Protein AF-S4PJ00-F1 (afdb_monomer)

Organism: NCBI:txid116150

Foldseek 3Di:
DVVCVVVDDDDDDDVVVVVPDDPPDPVVVVVVVVVVVCVVVVVDDDWDDDDDDPVCVVVVVVCVVVVVDGD

Nearest PDB structures (foldseek):
  7k51-assembly1_h  TM=2.961E-01  e=7.754E+00  Escherichia coli K-12

Sequence (71 aa):
MAVFLKNTTFHGILLDALFDAADDCEEKAAVVRCVSDGIASGAVRPLPATVFAERQLEQAFRFMAAGKHIG

Mean predicted aligned error: 3.95 Å

Solvent-accessible surface area (backbone atoms only — not comparable to full-atom values): 4687 Å² total; per-residue (Å²): 119,75,67,50,79,72,78,55,86,86,80,90,85,6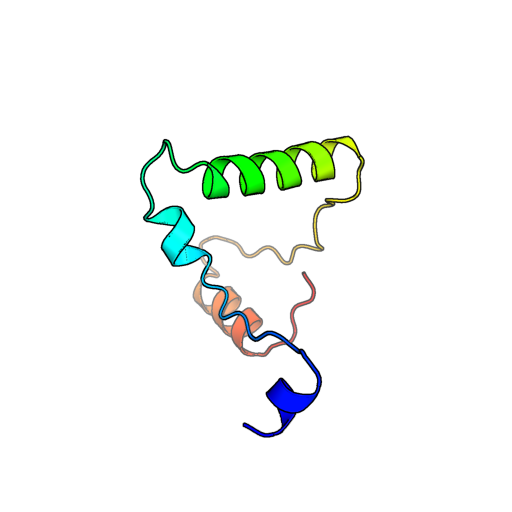4,69,65,65,50,69,75,43,63,93,83,37,64,69,50,54,49,54,54,49,54,51,54,52,25,45,76,71,59,76,47,71,87,65,58,82,86,86,69,59,86,93,35,53,72,58,50,53,53,47,55,74,68,66,75,71,68,98

Structure (mmCIF, N/CA/C/O backbone):
data_AF-S4PJ00-F1
#
_entry.id   AF-S4PJ00-F1
#
loop_
_atom_site.group_PDB
_atom_site.id
_atom_site.type_symbol
_atom_site.label_atom_id
_atom_site.label_alt_id
_atom_site.label_comp_id
_atom_site.label_asym_id
_atom_site.label_entity_id
_atom_site.label_seq_id
_atom_site.pdbx_PDB_ins_code
_atom_site.Cartn_x
_atom_site.Cartn_y
_atom_site.Cartn_z
_atom_site.occupancy
_atom_site.B_iso_or_equiv
_atom_site.auth_seq_id
_atom_site.auth_comp_id
_atom_site.auth_asym_id
_atom_site.auth_atom_id
_atom_site.pdbx_PDB_model_num
ATOM 1 N N . MET A 1 1 ? 0.478 -22.613 -18.377 1.00 70.88 1 MET A N 1
ATOM 2 C CA . MET A 1 1 ? 1.276 -21.742 -19.276 1.00 70.88 1 MET A CA 1
ATOM 3 C C . MET A 1 1 ? 0.550 -21.315 -20.557 1.00 70.88 1 MET A C 1
ATOM 5 O O . MET A 1 1 ? 0.991 -20.351 -21.162 1.00 70.88 1 MET A O 1
ATOM 9 N N . ALA A 1 2 ? -0.582 -21.924 -20.951 1.00 93.88 2 ALA A N 1
ATOM 10 C CA . ALA A 1 2 ? -1.323 -21.522 -22.160 1.00 93.88 2 ALA A CA 1
ATOM 11 C C . ALA A 1 2 ? -1.833 -20.062 -22.158 1.00 93.88 2 ALA A C 1
ATOM 13 O O . ALA A 1 2 ? -2.101 -19.510 -23.218 1.00 93.88 2 ALA A O 1
ATOM 14 N N . VAL A 1 3 ? -1.939 -19.419 -20.987 1.00 93.56 3 VAL A N 1
ATOM 15 C CA . VAL A 1 3 ? -2.344 -18.008 -20.867 1.00 93.56 3 VAL A CA 1
ATOM 16 C C . VAL A 1 3 ? -1.412 -17.063 -21.638 1.00 93.56 3 VAL A C 1
ATOM 18 O O . VAL A 1 3 ? -1.898 -16.163 -22.312 1.00 93.56 3 VAL A O 1
ATOM 21 N N . PHE A 1 4 ? -0.104 -17.342 -21.660 1.00 96.44 4 PHE A N 1
ATOM 22 C CA . PHE A 1 4 ? 0.897 -16.512 -22.339 1.00 96.44 4 PHE A CA 1
ATOM 23 C C . PHE A 1 4 ? 0.779 -16.536 -23.870 1.00 96.44 4 PHE A C 1
ATOM 25 O O . PHE A 1 4 ? 1.245 -15.614 -24.531 1.00 96.44 4 PHE A O 1
ATOM 32 N N . LEU A 1 5 ? 0.079 -17.525 -24.443 1.00 96.56 5 LEU A N 1
ATOM 33 C CA . LEU A 1 5 ? -0.217 -17.564 -25.882 1.00 96.56 5 LEU A CA 1
ATOM 34 C C . LEU A 1 5 ? -1.151 -16.426 -26.318 1.00 96.56 5 LEU A C 1
ATOM 36 O O . LEU A 1 5 ? -1.237 -16.117 -27.500 1.00 96.56 5 LEU A O 1
ATOM 40 N N . LYS A 1 6 ? -1.834 -15.786 -25.363 1.00 96.69 6 LYS A N 1
ATOM 41 C CA . LYS A 1 6 ? -2.673 -14.606 -25.595 1.00 96.69 6 LYS A CA 1
ATOM 42 C C . LYS A 1 6 ? -1.881 -13.294 -25.553 1.00 96.69 6 LYS A C 1
ATOM 44 O O . LYS A 1 6 ? -2.494 -12.239 -25.433 1.00 96.69 6 LYS A O 1
ATOM 49 N N . ASN A 1 7 ? -0.546 -13.351 -25.611 1.00 95.69 7 ASN A N 1
ATOM 50 C CA . ASN A 1 7 ? 0.336 -12.189 -25.478 1.00 95.69 7 ASN A CA 1
ATOM 51 C C . ASN A 1 7 ? 0.120 -11.417 -24.157 1.00 95.69 7 ASN A C 1
ATOM 53 O O . ASN A 1 7 ? 0.151 -10.190 -24.118 1.00 95.69 7 ASN A O 1
ATOM 57 N N . THR A 1 8 ? -0.155 -12.143 -23.070 1.00 97.25 8 THR A N 1
ATOM 58 C CA . THR A 1 8 ? -0.287 -11.573 -21.720 1.00 97.25 8 THR A CA 1
ATOM 59 C C . THR A 1 8 ? 1.049 -11.600 -20.992 1.00 97.25 8 THR A C 1
ATOM 61 O O . THR A 1 8 ? 1.846 -12.504 -21.224 1.00 97.25 8 THR A O 1
ATOM 64 N N . THR A 1 9 ? 1.256 -10.703 -20.033 1.00 96.94 9 THR A N 1
ATOM 65 C CA . THR A 1 9 ? 2.396 -10.738 -19.105 1.00 96.94 9 THR A CA 1
ATOM 66 C C . THR A 1 9 ? 1.939 -11.108 -17.693 1.00 96.94 9 THR A C 1
ATOM 68 O O . THR A 1 9 ? 0.765 -10.973 -17.347 1.00 96.94 9 THR A O 1
ATOM 71 N N . PHE A 1 10 ? 2.861 -11.615 -16.873 1.00 97.00 10 PHE A N 1
ATOM 72 C CA . PHE A 1 10 ? 2.631 -11.878 -15.452 1.00 97.00 10 PHE A CA 1
ATOM 73 C C . PHE A 1 10 ? 3.687 -11.131 -14.643 1.00 97.00 10 PHE A C 1
ATOM 75 O O . PHE A 1 10 ? 4.877 -11.271 -14.919 1.00 97.00 10 PHE A O 1
ATOM 82 N N . HIS A 1 11 ? 3.251 -10.355 -13.654 1.00 96.31 11 HIS A N 1
ATOM 83 C CA . HIS A 1 11 ? 4.125 -9.535 -12.823 1.00 96.31 11 HIS A CA 1
ATOM 84 C C . HIS A 1 11 ? 3.923 -9.910 -11.355 1.00 96.31 11 HIS A C 1
ATOM 86 O O . HIS A 1 11 ? 2.841 -9.712 -10.806 1.00 96.31 11 HIS A O 1
ATOM 92 N N . GLY A 1 12 ? 4.961 -10.461 -10.725 1.00 96.25 12 GLY A N 1
ATOM 93 C CA . GLY A 1 12 ? 5.027 -10.546 -9.268 1.00 96.25 12 GLY A CA 1
ATOM 94 C C . GLY A 1 12 ? 5.433 -9.184 -8.716 1.00 96.25 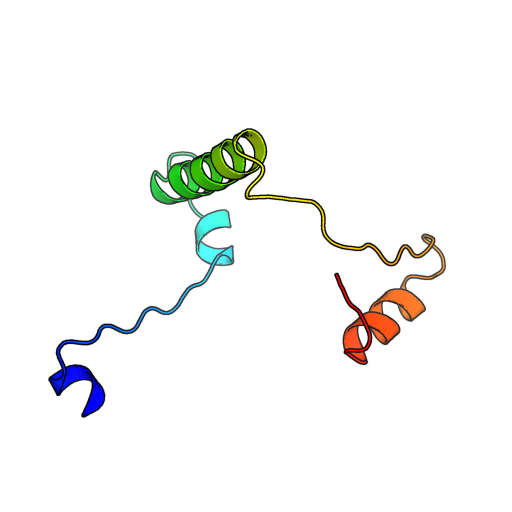12 GLY A C 1
ATOM 95 O O . GLY A 1 12 ? 6.457 -8.650 -9.135 1.00 96.25 12 GLY A O 1
ATOM 96 N N . ILE A 1 13 ? 4.625 -8.611 -7.825 1.00 95.62 13 ILE A N 1
ATOM 97 C CA . ILE A 1 13 ? 4.861 -7.279 -7.258 1.00 95.62 13 ILE A CA 1
ATO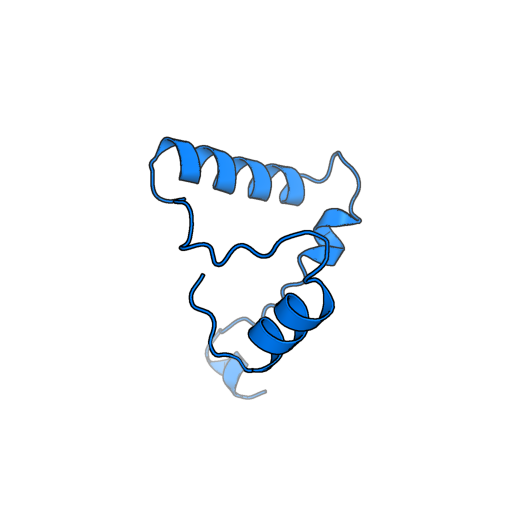M 98 C C . ILE A 1 13 ? 5.232 -7.438 -5.786 1.00 95.62 13 ILE A C 1
ATOM 100 O O . ILE A 1 13 ? 4.435 -7.945 -4.999 1.00 95.62 13 ILE A O 1
ATOM 104 N N . LEU A 1 14 ? 6.438 -6.996 -5.439 1.00 95.38 14 LEU A N 1
ATOM 105 C CA . LEU A 1 14 ? 7.002 -7.007 -4.092 1.00 95.38 14 LEU A CA 1
ATOM 106 C C . LEU A 1 14 ? 7.460 -5.584 -3.764 1.00 95.38 14 LEU A C 1
ATOM 108 O O . LEU A 1 14 ? 8.454 -5.108 -4.308 1.00 95.38 14 LEU A O 1
ATOM 112 N N . LEU A 1 15 ? 6.685 -4.872 -2.944 1.00 95.19 15 LEU A N 1
ATOM 113 C CA . LEU A 1 15 ? 6.991 -3.484 -2.581 1.00 95.19 15 LEU A CA 1
ATOM 114 C C . LEU A 1 15 ? 8.135 -3.397 -1.557 1.00 95.19 15 LEU A C 1
ATOM 116 O O . LEU A 1 15 ? 8.889 -2.432 -1.553 1.00 95.19 15 LEU A O 1
ATOM 120 N N . ASP A 1 16 ? 8.288 -4.418 -0.721 1.00 95.62 16 ASP A N 1
ATOM 121 C CA . ASP A 1 16 ? 9.406 -4.613 0.205 1.00 95.62 16 ASP A CA 1
ATOM 122 C C . ASP A 1 16 ? 10.760 -4.599 -0.515 1.00 95.62 16 ASP A C 1
ATOM 124 O O . ASP A 1 16 ? 11.651 -3.852 -0.120 1.00 95.62 16 ASP A O 1
ATOM 128 N N . ALA A 1 17 ? 10.871 -5.293 -1.651 1.00 93.44 17 ALA A N 1
ATOM 129 C CA . ALA A 1 17 ? 12.087 -5.274 -2.466 1.00 93.44 17 ALA A CA 1
ATOM 130 C C . ALA A 1 17 ? 12.459 -3.863 -2.970 1.00 93.44 17 ALA A C 1
ATOM 132 O O . ALA A 1 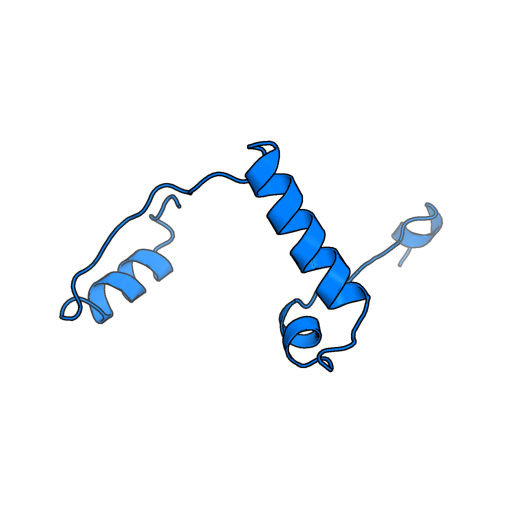17 ? 13.634 -3.567 -3.176 1.00 93.44 17 ALA A O 1
ATOM 133 N N . LEU A 1 18 ? 11.468 -2.980 -3.156 1.00 93.44 18 LEU A N 1
ATOM 134 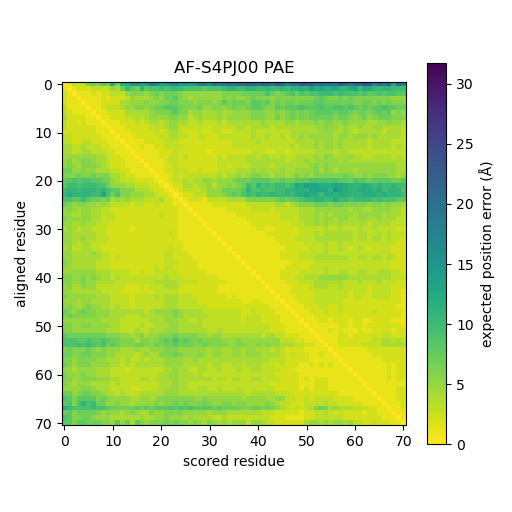C CA . LEU A 1 18 ? 11.690 -1.584 -3.541 1.00 93.44 18 LEU A CA 1
ATOM 135 C C . LEU A 1 18 ? 12.161 -0.724 -2.360 1.00 93.44 18 LEU A C 1
ATOM 137 O O . LEU A 1 18 ? 12.926 0.221 -2.550 1.00 93.44 18 LEU A O 1
ATOM 141 N N . PHE A 1 19 ? 11.709 -1.026 -1.140 1.00 90.62 19 PHE A N 1
ATOM 142 C CA . PHE A 1 19 ? 12.168 -0.325 0.059 1.00 90.62 19 PHE A CA 1
ATOM 143 C C . PHE A 1 19 ? 13.620 -0.657 0.401 1.00 90.62 19 PHE A C 1
ATOM 145 O O . PHE A 1 19 ? 14.349 0.252 0.802 1.00 90.62 19 PHE A O 1
ATOM 152 N N . ASP A 1 20 ? 14.032 -1.902 0.162 1.00 93.44 20 ASP A N 1
ATOM 153 C CA . ASP A 1 20 ? 15.406 -2.378 0.359 1.00 93.44 20 ASP A CA 1
ATOM 154 C C . ASP A 1 20 ? 16.380 -1.901 -0.736 1.00 93.44 20 ASP A C 1
ATOM 156 O O . ASP A 1 20 ? 17.598 -2.020 -0.585 1.00 93.44 20 ASP A O 1
ATOM 160 N N . ALA A 1 21 ? 15.867 -1.350 -1.842 1.00 91.25 21 ALA A N 1
ATOM 161 C CA . ALA A 1 21 ? 16.687 -0.775 -2.901 1.00 91.25 21 ALA A CA 1
ATOM 162 C C . ALA A 1 21 ? 17.379 0.525 -2.451 1.00 91.25 21 ALA A C 1
ATOM 164 O O . ALA A 1 21 ? 16.870 1.272 -1.603 1.00 91.25 21 ALA A O 1
ATOM 165 N N . 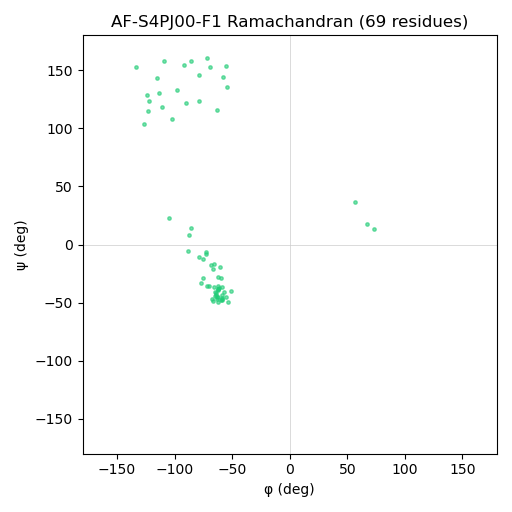ALA A 1 22 ? 18.526 0.805 -3.078 1.00 90.81 22 ALA A N 1
ATOM 166 C CA . ALA A 1 22 ? 19.315 2.011 -2.849 1.00 90.81 22 ALA A CA 1
ATOM 167 C C . ALA A 1 22 ? 18.487 3.295 -3.048 1.00 90.81 22 ALA A C 1
ATOM 169 O O . ALA A 1 22 ? 17.494 3.319 -3.778 1.00 90.81 22 ALA A O 1
ATOM 170 N N . ASP A 1 23 ? 18.893 4.373 -2.379 1.00 85.19 23 ASP A N 1
ATOM 171 C CA . ASP A 1 23 ? 18.132 5.629 -2.363 1.00 85.19 23 ASP A CA 1
ATOM 172 C C . ASP A 1 23 ? 18.066 6.328 -3.728 1.00 85.19 23 ASP A C 1
ATOM 174 O O . ASP A 1 23 ? 17.148 7.108 -3.974 1.00 85.19 23 ASP A O 1
ATOM 178 N N . ASP A 1 24 ? 18.996 6.021 -4.631 1.00 87.94 24 ASP A N 1
ATOM 179 C CA . ASP A 1 24 ? 19.037 6.498 -6.014 1.00 87.94 24 ASP A CA 1
ATOM 180 C C . ASP A 1 24 ? 18.239 5.619 -6.999 1.00 87.94 24 ASP A C 1
ATOM 182 O O . ASP A 1 24 ? 18.282 5.851 -8.206 1.00 87.94 24 ASP A O 1
ATOM 186 N N . CYS A 1 25 ? 17.465 4.642 -6.511 1.00 94.06 25 CYS A N 1
ATOM 187 C CA . CYS A 1 25 ? 16.579 3.819 -7.336 1.00 94.06 25 CYS A CA 1
ATOM 188 C C . CYS A 1 25 ? 15.479 4.664 -8.011 1.00 94.06 25 CYS A C 1
ATOM 190 O O . CYS A 1 25 ? 14.587 5.220 -7.357 1.00 94.06 25 CYS A O 1
ATOM 192 N N . GLU A 1 26 ? 15.510 4.722 -9.346 1.00 95.12 26 GLU A N 1
ATOM 193 C CA . GLU A 1 26 ? 14.556 5.495 -10.147 1.00 95.12 26 GLU A CA 1
ATOM 194 C C . GLU A 1 26 ? 13.115 4.996 -9.985 1.00 95.12 26 GLU A C 1
ATOM 196 O O . GLU A 1 26 ? 12.181 5.801 -9.935 1.00 95.12 26 GLU A O 1
ATOM 201 N N . GLU A 1 27 ? 12.910 3.684 -9.845 1.00 94.50 27 GLU A N 1
ATOM 202 C CA . GLU A 1 27 ? 11.592 3.091 -9.627 1.00 94.50 27 GLU A CA 1
ATOM 203 C C . GLU A 1 27 ? 11.001 3.524 -8.279 1.00 94.50 27 GLU A C 1
ATOM 205 O O . GLU A 1 27 ? 9.819 3.869 -8.196 1.00 94.50 27 GLU A O 1
ATOM 210 N N . LYS A 1 28 ? 11.830 3.582 -7.229 1.00 94.88 28 LYS A N 1
ATOM 211 C CA . LYS A 1 28 ? 11.434 4.046 -5.890 1.00 94.88 28 LYS A CA 1
ATOM 212 C C . LYS A 1 28 ? 11.022 5.514 -5.946 1.00 94.88 28 LYS A C 1
ATOM 214 O O . LYS A 1 28 ? 9.937 5.871 -5.480 1.00 94.88 28 LYS A O 1
ATOM 219 N N . ALA A 1 29 ? 11.828 6.348 -6.603 1.00 94.88 29 ALA A N 1
ATOM 220 C CA . ALA A 1 29 ? 11.513 7.756 -6.828 1.00 94.88 29 ALA A CA 1
ATOM 221 C C . ALA A 1 29 ? 10.229 7.947 -7.659 1.00 94.88 29 ALA A C 1
ATOM 223 O O . ALA A 1 29 ? 9.434 8.851 -7.384 1.00 94.88 29 ALA A O 1
ATOM 224 N N . ALA A 1 30 ? 9.988 7.092 -8.657 1.00 96.44 30 ALA A N 1
ATOM 225 C CA . ALA A 1 30 ? 8.770 7.125 -9.461 1.00 96.44 30 ALA A CA 1
ATOM 226 C C . ALA A 1 30 ? 7.515 6.808 -8.636 1.00 96.44 30 ALA A C 1
ATOM 228 O O . ALA A 1 30 ? 6.528 7.535 -8.750 1.00 96.44 30 ALA A O 1
ATOM 229 N N . VAL A 1 31 ? 7.559 5.791 -7.768 1.00 96.69 31 VAL A N 1
ATOM 230 C CA . VAL A 1 31 ? 6.434 5.449 -6.880 1.00 96.69 31 VAL A CA 1
ATOM 231 C C . VAL A 1 31 ? 6.123 6.597 -5.919 1.00 96.69 31 VAL A C 1
ATOM 233 O O . VAL A 1 31 ? 4.959 6.976 -5.781 1.00 96.69 31 VAL A O 1
ATOM 236 N N . VAL A 1 32 ? 7.147 7.203 -5.307 1.00 96.19 32 VAL A N 1
ATOM 237 C CA . VAL A 1 32 ? 6.970 8.365 -4.417 1.00 96.19 32 VAL A CA 1
ATOM 238 C C . VAL A 1 32 ? 6.295 9.521 -5.156 1.00 96.19 32 VAL A C 1
ATOM 240 O O . VAL A 1 32 ? 5.308 10.066 -4.662 1.00 96.19 32 VAL A O 1
ATOM 243 N N . ARG A 1 33 ? 6.762 9.849 -6.368 1.00 98.00 33 ARG A N 1
ATOM 244 C CA . ARG A 1 33 ? 6.155 10.897 -7.201 1.00 98.00 33 ARG A CA 1
ATOM 245 C C . ARG A 1 33 ? 4.684 10.605 -7.505 1.00 98.00 33 ARG A C 1
ATOM 247 O O . ARG A 1 33 ? 3.853 11.489 -7.326 1.00 98.00 33 ARG A O 1
ATOM 254 N N . CYS A 1 34 ? 4.342 9.373 -7.890 1.00 98.31 34 CYS A N 1
ATOM 255 C CA . CYS A 1 34 ? 2.950 8.984 -8.135 1.00 98.31 34 CYS A CA 1
ATOM 256 C C . CYS A 1 34 ? 2.052 9.212 -6.909 1.00 98.31 34 CYS A C 1
ATOM 258 O O . CYS A 1 34 ? 0.926 9.687 -7.057 1.00 98.31 34 CYS A O 1
ATOM 260 N N . VAL A 1 35 ? 2.538 8.905 -5.702 1.00 98.19 35 VAL A N 1
ATOM 261 C CA . VAL A 1 35 ? 1.788 9.156 -4.462 1.00 98.19 35 VAL A CA 1
ATOM 262 C C . VAL A 1 35 ? 1.634 10.658 -4.212 1.00 98.19 35 VAL A C 1
ATOM 264 O O . VAL A 1 35 ? 0.523 11.111 -3.944 1.00 98.19 35 VAL A O 1
ATOM 267 N N . SER A 1 36 ? 2.708 11.444 -4.340 1.00 98.50 36 SER A N 1
ATOM 268 C CA . SER A 1 36 ? 2.671 12.902 -4.156 1.00 98.50 36 SER A CA 1
ATOM 269 C C . SER A 1 36 ? 1.703 13.594 -5.121 1.00 98.50 36 SER A C 1
ATOM 271 O O . SER A 1 36 ? 0.856 14.378 -4.687 1.00 98.50 36 SER A O 1
ATOM 273 N N . ASP A 1 37 ? 1.764 13.255 -6.408 1.00 98.69 37 ASP A N 1
ATOM 274 C CA . ASP A 1 37 ? 0.865 13.796 -7.434 1.00 98.69 37 ASP A CA 1
ATOM 275 C C . ASP A 1 37 ? -0.584 13.338 -7.201 1.00 98.69 37 ASP A C 1
ATOM 277 O O . ASP A 1 37 ? -1.543 14.095 -7.383 1.00 98.69 37 ASP A O 1
ATOM 281 N N . GLY A 1 38 ? -0.761 12.101 -6.733 1.00 98.75 38 GLY A N 1
ATOM 282 C CA . GLY A 1 38 ? -2.052 11.558 -6.329 1.00 98.75 38 GLY A CA 1
ATOM 283 C C . GLY A 1 38 ? -2.679 12.316 -5.155 1.00 98.75 38 GLY A C 1
ATOM 284 O O . GLY A 1 38 ? -3.886 12.556 -5.159 1.00 98.75 38 GLY A O 1
ATOM 285 N N . ILE A 1 39 ? -1.874 12.743 -4.176 1.00 98.75 39 ILE A N 1
ATOM 286 C CA . ILE A 1 39 ? -2.326 13.589 -3.061 1.00 98.75 39 ILE A CA 1
ATOM 287 C C . ILE A 1 39 ? -2.724 14.972 -3.584 1.00 98.75 39 ILE A C 1
ATOM 289 O O . ILE A 1 39 ? -3.817 15.447 -3.279 1.00 98.75 39 ILE A O 1
ATOM 293 N N . ALA A 1 40 ? -1.880 15.599 -4.411 1.00 98.62 40 ALA A N 1
ATOM 294 C CA . ALA A 1 40 ? -2.138 16.930 -4.963 1.00 98.62 40 ALA A CA 1
ATOM 295 C C . ALA A 1 40 ? -3.402 16.976 -5.844 1.00 98.62 40 ALA A C 1
ATOM 297 O O . ALA A 1 40 ? -4.166 17.937 -5.789 1.00 98.62 40 ALA A O 1
ATOM 298 N N . SER A 1 41 ? -3.648 15.922 -6.626 1.00 98.62 41 SER A N 1
ATOM 299 C CA . SER A 1 41 ? -4.847 15.784 -7.468 1.00 98.62 41 SER A CA 1
ATOM 300 C C . SER A 1 41 ? -6.099 15.341 -6.700 1.00 98.62 41 SER A C 1
ATOM 302 O O . SER A 1 41 ? -7.204 15.374 -7.244 1.00 98.62 41 SER A O 1
ATOM 304 N N . GLY A 1 42 ? -5.956 14.914 -5.442 1.00 98.31 42 GLY A N 1
ATOM 305 C CA . GLY A 1 42 ? -7.045 14.376 -4.628 1.00 98.31 42 GLY A CA 1
ATOM 306 C C . GLY A 1 42 ? -7.505 12.971 -5.032 1.00 98.31 42 GLY A C 1
ATOM 307 O O . GLY A 1 42 ? -8.573 12.541 -4.581 1.00 98.31 42 GLY A O 1
ATOM 308 N N . ALA A 1 43 ? -6.731 12.267 -5.866 1.00 98.50 43 ALA A N 1
ATOM 309 C CA . ALA A 1 43 ? -6.923 10.851 -6.172 1.00 98.50 43 ALA A CA 1
ATOM 310 C C . ALA A 1 43 ? -6.542 9.960 -4.976 1.00 98.50 43 ALA A C 1
ATOM 312 O O . ALA A 1 43 ? -7.214 8.968 -4.705 1.00 98.50 43 ALA A O 1
ATOM 313 N N . VAL A 1 44 ? -5.504 10.346 -4.226 1.00 98.50 44 VAL A N 1
ATOM 314 C CA . VAL A 1 44 ? -5.132 9.728 -2.948 1.00 98.50 44 VAL A CA 1
ATOM 315 C C . VAL A 1 44 ? -5.869 10.456 -1.830 1.00 98.50 44 VAL A C 1
ATOM 317 O O . VAL A 1 44 ? -5.736 11.669 -1.668 1.00 98.50 44 VAL A O 1
ATOM 320 N N . ARG A 1 45 ? -6.661 9.716 -1.051 1.00 98.12 45 ARG A N 1
ATOM 321 C CA . ARG A 1 45 ? -7.441 10.236 0.080 1.00 98.12 45 ARG A CA 1
ATOM 322 C C . ARG A 1 45 ? -7.273 9.333 1.302 1.00 98.12 45 ARG A C 1
ATOM 324 O O . ARG A 1 45 ? -7.043 8.138 1.124 1.00 98.12 45 ARG A O 1
ATOM 331 N N . PRO A 1 46 ? -7.409 9.871 2.526 1.00 98.19 46 PRO A N 1
ATOM 332 C CA . PRO A 1 46 ? -7.385 9.055 3.734 1.00 98.19 46 PRO A CA 1
ATOM 333 C C . PRO A 1 46 ? -8.478 7.982 3.725 1.00 98.19 46 PRO A C 1
ATOM 335 O O . PRO A 1 46 ? -9.597 8.228 3.267 1.00 98.19 46 PRO A O 1
ATOM 338 N N . LEU A 1 47 ? -8.156 6.814 4.275 1.00 97.62 47 LEU A N 1
ATOM 339 C CA . LEU A 1 47 ? -9.106 5.728 4.505 1.00 97.62 47 LEU A CA 1
ATOM 340 C C . LEU A 1 47 ? -9.823 5.918 5.857 1.00 97.62 47 LEU A C 1
ATOM 342 O O . LEU A 1 47 ? -9.301 6.615 6.736 1.00 97.62 47 LEU A O 1
ATOM 346 N N . PRO A 1 48 ? -11.015 5.325 6.058 1.00 97.56 48 PRO A N 1
ATOM 347 C CA . PRO A 1 48 ? -11.634 5.243 7.378 1.00 97.56 48 PRO A CA 1
ATOM 348 C C . PRO A 1 48 ? -10.684 4.600 8.398 1.00 97.56 48 PRO A C 1
ATOM 350 O O . PRO A 1 48 ? -10.063 3.583 8.116 1.00 97.56 48 PRO A O 1
ATOM 353 N N . ALA A 1 49 ? -10.582 5.173 9.598 1.00 96.94 49 ALA A N 1
ATOM 354 C CA . ALA A 1 49 ? -9.666 4.688 10.628 1.00 96.94 49 ALA A CA 1
ATOM 355 C C . ALA A 1 49 ? -10.426 4.125 11.836 1.00 96.94 49 ALA A C 1
ATOM 357 O O . ALA A 1 49 ? -11.288 4.792 12.407 1.00 96.94 49 ALA A O 1
ATOM 358 N N . THR A 1 50 ? -10.055 2.917 12.270 1.00 97.50 50 THR A N 1
ATOM 359 C CA . THR A 1 50 ? -10.437 2.373 13.584 1.00 97.50 50 THR A CA 1
ATOM 360 C C . THR A 1 50 ? -9.241 2.492 14.522 1.00 97.50 50 THR A C 1
ATOM 362 O O . THR A 1 50 ? -8.248 1.787 14.353 1.00 97.50 50 THR A O 1
ATOM 365 N N . VAL A 1 51 ? -9.312 3.411 15.486 1.00 97.44 51 VAL A N 1
ATOM 366 C CA . VAL A 1 51 ? -8.176 3.765 16.349 1.00 97.44 51 VAL A CA 1
ATOM 367 C C . VAL A 1 51 ? -8.258 3.022 17.682 1.00 97.44 51 VAL A C 1
ATOM 369 O O . VAL A 1 51 ? -9.300 3.013 18.335 1.00 97.44 51 VAL A O 1
ATOM 372 N N . PHE A 1 52 ? -7.138 2.431 18.097 1.00 97.81 52 PHE A N 1
ATOM 373 C CA . PHE A 1 52 ? -6.968 1.740 19.375 1.00 97.81 52 PHE A CA 1
ATOM 374 C C . PHE A 1 52 ? -5.937 2.483 20.230 1.00 97.81 52 PHE A C 1
ATOM 376 O O . PHE A 1 52 ? -4.954 3.003 19.702 1.00 97.81 52 PHE A O 1
ATOM 383 N N . ALA A 1 53 ? -6.140 2.532 21.549 1.00 98.25 53 ALA A N 1
ATOM 384 C CA . ALA A 1 53 ? -5.137 3.071 22.466 1.00 98.25 53 ALA A CA 1
ATOM 385 C C . ALA A 1 53 ? -3.933 2.120 22.592 1.00 98.25 53 ALA A C 1
ATOM 387 O O . ALA A 1 53 ? -4.053 0.920 22.356 1.00 98.25 53 ALA A O 1
ATOM 388 N N . GLU A 1 54 ? -2.790 2.630 23.059 1.00 96.81 54 GLU A N 1
ATOM 389 C CA . GLU A 1 54 ? -1.546 1.857 23.240 1.00 96.81 54 GLU A CA 1
ATOM 390 C C . GLU A 1 54 ? -1.753 0.554 24.038 1.00 96.81 54 GLU A C 1
ATOM 392 O O . GLU A 1 54 ? -1.254 -0.508 23.676 1.00 96.81 54 GLU A O 1
ATOM 397 N N . ARG A 1 55 ? -2.585 0.604 25.087 1.00 97.88 55 ARG A N 1
ATOM 398 C CA . ARG A 1 55 ? -2.903 -0.557 25.940 1.00 97.88 55 ARG A CA 1
ATOM 399 C C . ARG A 1 55 ? -3.817 -1.595 25.273 1.00 97.88 55 ARG A C 1
ATOM 401 O O . ARG A 1 55 ? -4.073 -2.636 25.866 1.00 97.88 55 ARG A O 1
ATOM 408 N N . GLN A 1 56 ? -4.336 -1.321 24.078 1.00 97.94 56 GLN A N 1
ATOM 409 C CA . GLN A 1 56 ? -5.274 -2.178 23.343 1.00 97.94 56 GLN A CA 1
ATOM 410 C C . GLN A 1 56 ? -4.605 -2.908 22.168 1.00 97.94 56 GLN A C 1
ATOM 412 O O . GLN A 1 56 ? -5.292 -3.337 21.242 1.00 97.94 56 GLN A O 1
ATOM 417 N N . LEU A 1 57 ? -3.278 -3.079 22.201 1.0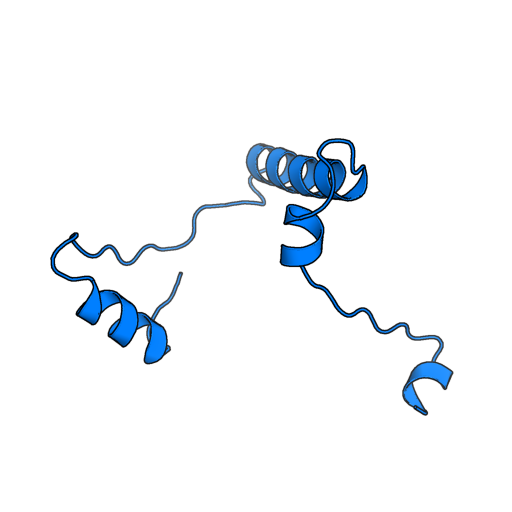0 97.44 57 LEU A N 1
ATOM 418 C CA . LEU A 1 57 ? -2.512 -3.701 21.118 1.00 97.44 57 LEU A CA 1
ATOM 419 C C . LEU A 1 57 ? -3.061 -5.083 20.720 1.00 97.44 57 LEU A C 1
ATOM 421 O O . LEU A 1 57 ? -3.348 -5.320 19.551 1.00 97.44 57 LEU A O 1
ATOM 425 N N . GLU A 1 58 ? -3.291 -5.976 21.689 1.00 98.12 58 GLU A N 1
ATOM 426 C CA . GLU A 1 58 ? -3.848 -7.313 21.423 1.00 98.12 58 GLU A CA 1
ATOM 427 C C . GLU A 1 58 ? -5.218 -7.236 20.730 1.00 98.12 58 GLU A C 1
ATOM 429 O O . GLU A 1 58 ? -5.490 -7.962 19.771 1.00 98.12 58 GLU A O 1
ATOM 434 N N . GLN A 1 59 ? -6.079 -6.330 21.197 1.00 97.81 59 GLN A N 1
ATOM 435 C CA . GLN A 1 59 ? -7.408 -6.130 20.631 1.00 97.81 59 GLN A CA 1
ATOM 436 C C . GLN A 1 59 ? -7.326 -5.629 19.184 1.00 97.81 59 GLN A C 1
ATOM 438 O O . GLN A 1 59 ? -8.076 -6.122 18.341 1.00 97.81 59 GLN A O 1
ATOM 443 N N . ALA A 1 60 ? -6.410 -4.702 18.888 1.00 97.88 60 ALA A N 1
ATOM 444 C CA . ALA A 1 60 ? -6.201 -4.169 17.545 1.00 97.88 60 ALA A CA 1
ATOM 445 C C . ALA A 1 60 ? -5.809 -5.277 16.554 1.00 97.88 60 ALA A C 1
ATOM 447 O O . ALA A 1 60 ? -6.432 -5.419 15.499 1.00 97.88 60 ALA A O 1
ATOM 448 N N . PHE A 1 61 ? -4.849 -6.131 16.927 1.00 97.94 61 PHE A N 1
ATOM 449 C CA . PHE A 1 61 ? -4.436 -7.266 16.097 1.00 97.94 61 PHE A CA 1
ATOM 450 C C . PHE A 1 61 ? -5.563 -8.288 15.904 1.00 97.94 61 PHE A C 1
ATOM 452 O O . PHE A 1 61 ? -5.801 -8.732 14.781 1.00 97.94 61 PHE A O 1
ATOM 459 N N . ARG A 1 62 ? -6.312 -8.633 16.962 1.00 97.88 62 ARG A N 1
ATOM 460 C CA . ARG A 1 62 ? -7.469 -9.543 16.846 1.00 97.88 62 ARG A CA 1
ATOM 461 C C . ARG A 1 62 ? -8.571 -8.976 15.954 1.00 97.88 62 ARG A C 1
ATOM 463 O O . ARG A 1 62 ? -9.178 -9.721 15.188 1.00 97.88 62 ARG A O 1
ATOM 470 N N . PHE A 1 63 ? -8.832 -7.674 16.046 1.00 97.69 63 PHE A N 1
ATOM 471 C CA . PHE A 1 63 ? -9.805 -6.991 15.199 1.00 97.69 63 PHE A CA 1
ATOM 472 C C . PHE A 1 63 ? -9.399 -7.040 13.719 1.00 97.69 63 PHE A C 1
ATOM 474 O O . PHE A 1 63 ? -10.225 -7.389 12.872 1.00 97.69 63 PHE A O 1
ATOM 481 N N . MET A 1 64 ? -8.123 -6.773 13.416 1.00 97.69 64 MET A N 1
ATOM 482 C CA . MET A 1 64 ? -7.575 -6.871 12.061 1.00 97.69 64 MET A CA 1
ATOM 483 C C . MET A 1 64 ? -7.663 -8.305 11.517 1.00 97.69 64 MET A C 1
ATOM 485 O O . MET A 1 64 ? -8.213 -8.515 10.437 1.00 97.69 64 MET A O 1
ATOM 489 N N . ALA A 1 65 ? -7.217 -9.297 12.296 1.00 97.62 65 ALA A N 1
ATOM 490 C CA . ALA A 1 65 ? -7.208 -10.709 11.907 1.00 97.62 65 ALA A CA 1
ATOM 491 C C . ALA A 1 65 ? -8.610 -11.286 11.643 1.00 97.62 65 ALA A C 1
ATOM 493 O O . ALA A 1 65 ? -8.763 -12.199 10.836 1.00 97.62 65 ALA A O 1
ATOM 494 N N . ALA A 1 66 ? -9.647 -10.748 12.294 1.00 97.44 66 ALA A N 1
ATOM 495 C CA . ALA A 1 66 ? -11.028 -11.167 12.071 1.00 97.44 66 ALA A CA 1
ATOM 496 C C . ALA A 1 66 ? -11.614 -10.694 10.724 1.00 97.44 66 ALA A C 1
ATOM 498 O O . ALA A 1 66 ? -12.738 -11.078 10.402 1.00 97.44 66 ALA A O 1
ATOM 499 N N . GLY A 1 67 ? -10.915 -9.832 9.970 1.00 96.00 67 GLY A N 1
ATOM 500 C CA . GLY A 1 67 ? -11.372 -9.330 8.667 1.00 96.00 67 GLY A CA 1
ATOM 501 C C . GLY A 1 67 ? -12.610 -8.426 8.728 1.00 96.00 67 GLY A C 1
ATOM 502 O O . GLY A 1 67 ? -13.283 -8.235 7.723 1.00 96.00 67 GLY A O 1
ATOM 503 N N . LYS A 1 68 ? -12.945 -7.891 9.909 1.00 93.62 68 LYS A N 1
ATOM 504 C CA . LYS A 1 6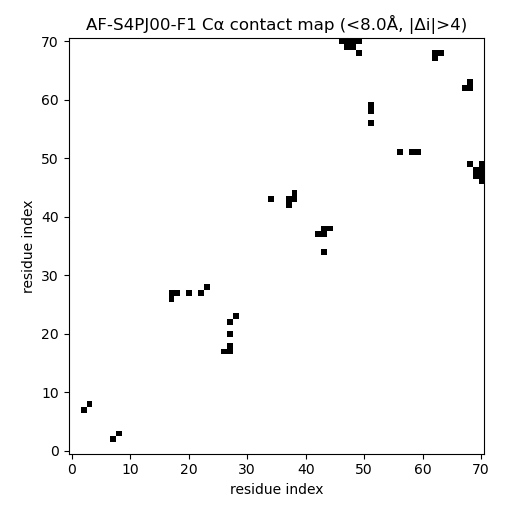8 ? -14.129 -7.035 10.130 1.00 93.62 68 LYS A CA 1
ATOM 505 C C . LYS A 1 68 ? -13.864 -5.546 9.897 1.00 93.62 68 LYS A C 1
ATOM 507 O O . LYS A 1 68 ? -14.778 -4.737 10.038 1.00 93.62 68 LYS A O 1
ATOM 512 N N . HIS A 1 69 ? -12.615 -5.179 9.637 1.00 96.12 69 HIS A N 1
ATOM 513 C CA . HIS A 1 69 ? -12.202 -3.795 9.474 1.00 96.12 69 HIS A CA 1
ATOM 514 C C . HIS A 1 69 ? -12.567 -3.277 8.079 1.00 96.12 69 HIS A C 1
ATOM 516 O O . HIS A 1 69 ? -12.52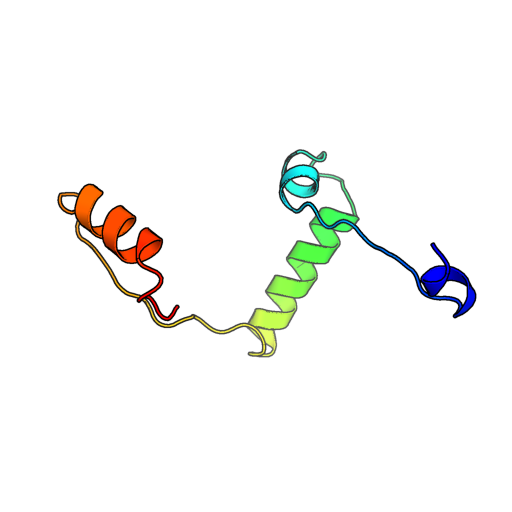0 -4.014 7.098 1.00 96.12 69 HIS A O 1
ATOM 522 N N . ILE A 1 70 ? -12.916 -1.995 8.012 1.00 95.94 70 ILE A N 1
ATOM 523 C CA . ILE A 1 70 ? -12.986 -1.217 6.776 1.00 95.94 70 ILE A CA 1
ATOM 524 C C . ILE A 1 70 ? -12.038 -0.044 6.984 1.00 95.94 70 ILE A C 1
ATOM 526 O O . ILE A 1 70 ? -12.183 0.682 7.971 1.00 95.94 70 ILE A O 1
ATOM 530 N N . GLY A 1 71 ? -11.077 0.105 6.083 1.00 92.06 71 GLY A N 1
ATOM 531 C CA . GLY A 1 71 ? -9.993 1.072 6.174 1.00 92.06 71 GLY A CA 1
ATOM 532 C C . GLY A 1 71 ? -8.828 0.665 5.301 1.00 92.06 71 GLY A C 1
ATOM 533 O O . GLY A 1 71 ? -9.010 -0.267 4.484 1.00 92.06 71 GLY A O 1
#

pLDDT: mean 95.82, std 3.93, range [70.88, 98.75]

Secondary structure (DSSP, 8-state):
-GGGGGS-------HHHHHSS-TT-HHHHHHHHHHHHHHHHT-S-PPP-----GGGHHHHHHHHHTT----

Radius of gyration: 18.55 Å; Cα contacts (8 Å, |Δi|>4): 26; chains: 1; bounding box: 33×39×52 Å